Protein AF-A0A5C5TGX3-F1 (afdb_monomer_lite)

Radius of gyration: 12.93 Å; chains: 1; bounding box: 33×34×30 Å

pLDDT: mean 87.79, std 14.21, range [35.25, 98.31]

Structure (mmCIF, N/CA/C/O backbone):
data_AF-A0A5C5TGX3-F1
#
_entry.id   AF-A0A5C5TGX3-F1
#
loop_
_atom_site.group_PDB
_atom_site.id
_atom_site.type_symbol
_atom_site.label_atom_id
_atom_site.label_alt_id
_atom_site.label_comp_id
_atom_site.label_asym_id
_atom_site.label_entity_id
_atom_site.label_seq_id
_atom_site.pdbx_PDB_ins_code
_atom_site.Cartn_x
_atom_site.Cartn_y
_atom_site.Cartn_z
_atom_site.occupancy
_atom_site.B_iso_or_equiv
_atom_site.auth_seq_id
_atom_site.auth_comp_id
_atom_site.auth_asym_id
_atom_site.auth_atom_id
_atom_site.pdbx_PDB_model_num
ATOM 1 N N . MET A 1 1 ? -8.157 10.848 11.844 1.00 53.47 1 MET A N 1
ATOM 2 C CA . MET A 1 1 ?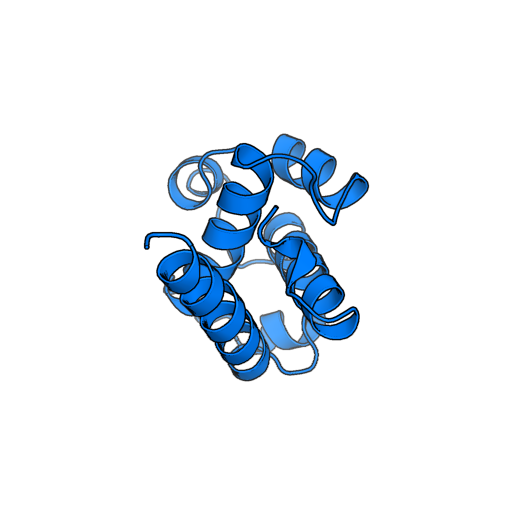 -7.299 9.892 11.116 1.00 53.47 1 MET A CA 1
ATOM 3 C C . MET A 1 1 ? -8.142 9.297 10.023 1.00 53.47 1 MET A C 1
ATOM 5 O O . MET A 1 1 ? -9.315 9.020 10.281 1.00 53.47 1 MET A O 1
ATOM 9 N N . ALA A 1 2 ? -7.635 9.283 8.798 1.00 57.03 2 ALA A N 1
ATOM 10 C CA . ALA A 1 2 ? -8.406 8.907 7.623 1.00 57.03 2 ALA A CA 1
ATOM 11 C C . ALA A 1 2 ? -8.643 7.388 7.559 1.00 57.03 2 ALA A C 1
ATOM 13 O O . ALA A 1 2 ? -9.686 6.967 7.066 1.00 57.03 2 ALA A O 1
ATOM 14 N N . THR A 1 3 ? -7.756 6.575 8.141 1.00 62.34 3 THR A N 1
ATOM 15 C CA . THR A 1 3 ? -7.929 5.109 8.248 1.00 62.34 3 THR A CA 1
ATOM 16 C C . THR A 1 3 ? -9.175 4.693 9.034 1.00 62.34 3 THR A C 1
ATOM 18 O O . THR A 1 3 ? -9.754 3.654 8.747 1.00 62.34 3 THR A O 1
ATOM 21 N N . ASN A 1 4 ? -9.676 5.545 9.937 1.00 68.81 4 ASN A N 1
ATOM 22 C CA . ASN A 1 4 ? -10.877 5.302 10.755 1.00 68.81 4 ASN A CA 1
ATOM 23 C C . ASN A 1 4 ? -12.194 5.206 9.956 1.00 68.81 4 ASN A C 1
ATOM 25 O O . ASN A 1 4 ? -13.266 5.072 10.541 1.00 68.81 4 ASN A O 1
ATOM 29 N N . THR A 1 5 ? -12.118 5.373 8.637 1.00 78.62 5 THR A N 1
ATOM 30 C CA . THR A 1 5 ? -13.251 5.323 7.703 1.00 78.62 5 THR A CA 1
ATOM 31 C C .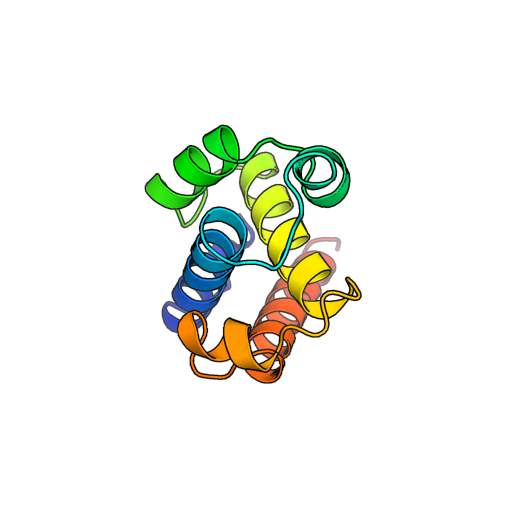 THR A 1 5 ? -13.186 4.127 6.759 1.00 78.62 5 THR A C 1
ATOM 33 O O . THR A 1 5 ? -14.146 3.862 6.042 1.00 78.62 5 THR A O 1
ATOM 36 N N . LEU A 1 6 ? -12.075 3.385 6.797 1.00 88.19 6 LEU A N 1
ATOM 37 C CA . LEU A 1 6 ? -11.912 2.128 6.089 1.00 88.19 6 LEU A CA 1
ATOM 38 C C . LEU A 1 6 ? -12.496 0.985 6.921 1.00 88.19 6 LEU A C 1
ATOM 40 O O . LEU A 1 6 ? -12.389 0.957 8.146 1.00 88.19 6 LEU A O 1
ATOM 44 N N . THR A 1 7 ? -13.097 0.021 6.236 1.00 93.56 7 THR A N 1
ATOM 45 C CA . THR A 1 7 ? -13.456 -1.276 6.823 1.00 93.56 7 THR A CA 1
ATOM 46 C C . THR A 1 7 ? -12.202 -2.093 7.147 1.00 93.56 7 THR A C 1
ATOM 48 O O . THR A 1 7 ? -11.129 -1.838 6.603 1.00 93.56 7 THR A O 1
ATOM 51 N N . GLU A 1 8 ? -12.333 -3.128 7.981 1.00 94.00 8 GLU A N 1
ATOM 52 C CA . GLU A 1 8 ? -11.228 -4.052 8.292 1.00 94.00 8 GLU A CA 1
ATOM 53 C C . GLU A 1 8 ? -10.622 -4.678 7.026 1.00 94.00 8 GLU A C 1
ATOM 55 O O . GLU A 1 8 ? -9.403 -4.731 6.882 1.00 94.00 8 GLU A O 1
ATOM 60 N N . HIS A 1 9 ? -11.469 -5.064 6.063 1.00 95.12 9 HIS A N 1
ATOM 61 C CA . HIS A 1 9 ? -11.020 -5.582 4.767 1.00 95.12 9 HIS A CA 1
ATOM 62 C C . HIS A 1 9 ? -10.185 -4.555 3.999 1.00 95.12 9 HIS A C 1
ATOM 64 O O . HIS A 1 9 ? -9.112 -4.861 3.492 1.00 95.12 9 HIS A O 1
ATOM 70 N N . GLN A 1 10 ? -10.648 -3.307 3.949 1.00 95.50 10 GLN A N 1
ATOM 71 C CA . GLN A 1 10 ? -9.926 -2.234 3.271 1.00 95.50 10 GLN A CA 1
ATOM 72 C C . GLN A 1 10 ? -8.591 -1.922 3.955 1.00 95.50 10 GLN A C 1
ATOM 74 O O . GLN A 1 10 ? -7.604 -1.695 3.263 1.00 95.50 10 GLN A O 1
ATOM 79 N N . ILE A 1 11 ? -8.532 -1.959 5.290 1.00 95.38 11 ILE A N 1
ATOM 80 C CA . ILE A 1 11 ? -7.278 -1.813 6.043 1.00 95.38 11 ILE A CA 1
ATOM 81 C C . ILE A 1 11 ? -6.284 -2.913 5.651 1.00 95.38 11 ILE A C 1
ATOM 83 O O . ILE A 1 11 ? -5.108 -2.606 5.439 1.00 95.38 11 ILE A O 1
ATOM 87 N N . GLU A 1 12 ? -6.747 -4.157 5.498 1.00 96.88 12 GLU A N 1
ATOM 88 C CA . GLU A 1 12 ? -5.903 -5.275 5.064 1.00 96.88 12 GLU A CA 1
ATOM 89 C C . GLU A 1 12 ? -5.449 -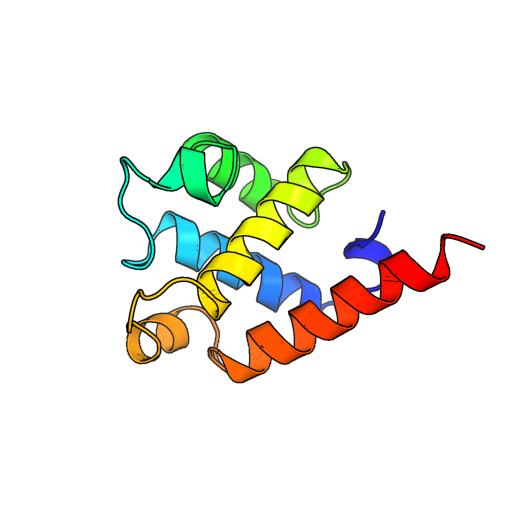5.126 3.605 1.00 96.88 12 GLU A C 1
ATOM 91 O O . GLU A 1 12 ? -4.293 -5.399 3.294 1.00 96.88 12 GLU A O 1
ATOM 96 N N . VAL A 1 13 ? -6.299 -4.613 2.707 1.00 97.19 13 VAL A N 1
ATOM 97 C CA . VAL A 1 13 ? -5.888 -4.288 1.329 1.00 97.19 13 VAL A CA 1
ATOM 98 C C . VAL A 1 13 ? -4.753 -3.262 1.329 1.00 97.19 13 VAL A C 1
ATOM 100 O O . VAL A 1 13 ? -3.759 -3.462 0.629 1.00 97.19 13 VAL A O 1
ATOM 103 N N . VAL A 1 14 ? -4.844 -2.201 2.143 1.00 96.69 14 VAL A N 1
ATOM 104 C CA . VAL A 1 14 ? -3.747 -1.227 2.272 1.00 96.69 14 VAL A CA 1
ATOM 105 C C . VAL A 1 14 ? -2.490 -1.907 2.810 1.00 96.69 14 VAL A C 1
ATOM 107 O O . VAL A 1 14 ? -1.419 -1.749 2.229 1.00 96.69 14 VAL A O 1
ATOM 110 N N . ARG A 1 15 ? -2.614 -2.717 3.867 1.00 97.75 15 ARG A N 1
ATOM 111 C CA . ARG A 1 15 ? -1.496 -3.466 4.454 1.00 97.75 15 ARG A CA 1
ATOM 112 C C . ARG A 1 15 ? -0.789 -4.341 3.415 1.00 97.75 15 ARG A C 1
ATOM 114 O O . ARG A 1 15 ? 0.434 -4.297 3.306 1.00 97.75 15 ARG A O 1
ATOM 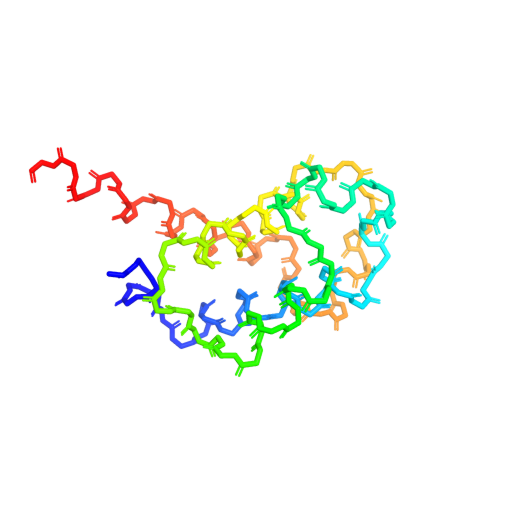121 N N . ASN A 1 16 ? -1.550 -5.068 2.604 1.00 98.31 16 ASN A N 1
ATOM 122 C CA . ASN A 1 16 ? -1.027 -5.903 1.526 1.00 98.31 16 ASN A CA 1
ATOM 123 C C . ASN A 1 16 ? -0.332 -5.084 0.431 1.00 98.31 16 ASN A C 1
ATOM 125 O O . ASN A 1 16 ? 0.675 -5.532 -0.113 1.00 98.31 16 ASN A O 1
ATOM 129 N N . CYS A 1 17 ? -0.800 -3.865 0.145 1.00 97.88 17 CYS A N 1
ATOM 130 C CA . CYS A 1 17 ? -0.086 -2.938 -0.737 1.00 97.88 17 CYS A CA 1
ATOM 131 C C . CYS A 1 17 ? 1.273 -2.521 -0.154 1.00 97.88 17 CYS A C 1
ATOM 133 O O . CYS A 1 17 ? 2.249 -2.442 -0.896 1.00 97.88 17 CYS A O 1
ATOM 135 N N . LEU A 1 18 ? 1.367 -2.289 1.163 1.00 98.12 18 LEU A N 1
ATOM 136 C CA . LEU A 1 18 ? 2.647 -1.984 1.818 1.00 98.12 18 LEU A CA 1
ATOM 137 C C . LEU A 1 18 ? 3.617 -3.166 1.704 1.00 98.12 18 LEU A C 1
ATOM 139 O O . LEU A 1 18 ? 4.771 -2.976 1.326 1.00 98.12 18 LEU A O 1
ATOM 143 N N . VAL A 1 19 ? 3.141 -4.390 1.960 1.00 98.31 19 VAL A N 1
ATOM 144 C CA . VAL A 1 19 ? 3.936 -5.618 1.776 1.00 98.31 19 VAL A CA 1
ATOM 145 C C . VAL A 1 19 ? 4.397 -5.746 0.324 1.00 98.31 19 VAL A C 1
ATOM 147 O O . VAL A 1 19 ? 5.581 -5.965 0.075 1.00 98.31 19 VAL A O 1
ATOM 150 N N . ALA A 1 20 ? 3.493 -5.539 -0.639 1.00 97.19 20 ALA A N 1
ATOM 151 C CA . ALA A 1 20 ? 3.816 -5.565 -2.062 1.00 97.19 20 ALA A CA 1
ATOM 152 C C . ALA A 1 20 ? 4.914 -4.555 -2.409 1.00 97.19 20 ALA A C 1
ATOM 154 O O . ALA A 1 20 ? 5.864 -4.901 -3.102 1.00 97.19 20 ALA A O 1
ATOM 155 N N . ALA A 1 21 ? 4.830 -3.327 -1.895 1.00 97.06 21 ALA A N 1
ATOM 156 C CA . ALA A 1 21 ? 5.851 -2.314 -2.120 1.00 97.06 21 ALA A CA 1
ATOM 157 C C . ALA A 1 21 ? 7.211 -2.725 -1.546 1.00 97.06 21 ALA A C 1
ATOM 159 O O . ALA A 1 21 ? 8.221 -2.481 -2.194 1.00 97.06 21 ALA A O 1
ATOM 160 N N . ILE A 1 22 ? 7.247 -3.351 -0.366 1.00 97.06 22 ILE A N 1
ATOM 161 C CA . ILE A 1 22 ? 8.481 -3.753 0.324 1.00 97.06 22 ILE A CA 1
ATOM 162 C C . ILE A 1 22 ? 9.148 -4.956 -0.349 1.00 97.06 22 ILE A C 1
ATOM 164 O O . ILE A 1 22 ? 10.366 -4.946 -0.527 1.00 97.06 22 ILE A O 1
ATOM 168 N N . GLU A 1 23 ? 8.368 -5.983 -0.680 1.00 96.06 23 GLU A N 1
ATOM 169 C CA . GLU A 1 23 ? 8.870 -7.306 -1.079 1.00 96.06 23 GLU A CA 1
ATOM 170 C C . GLU A 1 23 ? 8.743 -7.587 -2.578 1.00 96.06 23 GLU A C 1
ATOM 172 O O . GLU A 1 23 ? 9.379 -8.503 -3.098 1.00 96.06 23 GLU A O 1
ATOM 177 N N . GLY A 1 24 ? 7.882 -6.843 -3.266 1.00 94.25 24 GLY A N 1
ATOM 178 C CA . GLY A 1 24 ? 7.535 -7.080 -4.654 1.00 94.25 24 GLY A CA 1
ATOM 179 C C . GLY A 1 24 ? 8.411 -6.321 -5.654 1.00 94.25 24 GLY A C 1
ATOM 180 O O . GLY A 1 24 ? 9.114 -5.372 -5.307 1.00 94.25 24 GLY A O 1
ATOM 181 N N . PRO A 1 25 ? 8.330 -6.695 -6.941 1.00 93.81 25 PRO A N 1
ATOM 182 C CA . PRO A 1 25 ? 9.163 -6.142 -8.009 1.00 93.81 25 PRO A CA 1
ATOM 183 C C . PRO A 1 25 ? 8.625 -4.813 -8.577 1.00 93.81 25 PRO A C 1
ATOM 185 O O . PRO A 1 25 ? 8.878 -4.498 -9.735 1.00 93.81 25 PRO A O 1
ATOM 188 N N . PHE A 1 26 ? 7.806 -4.071 -7.823 1.00 94.00 26 PHE A N 1
ATOM 189 C CA . PHE A 1 26 ? 7.038 -2.934 -8.358 1.00 94.00 26 PHE A CA 1
ATOM 190 C C . PHE A 1 26 ? 7.833 -1.633 -8.424 1.00 94.00 26 PHE A C 1
ATOM 192 O O . PHE A 1 26 ? 7.541 -0.786 -9.263 1.00 94.00 26 PHE A O 1
ATOM 199 N N . PHE A 1 27 ? 8.816 -1.480 -7.538 1.00 93.31 27 PHE A N 1
ATOM 200 C CA . PHE A 1 27 ? 9.598 -0.259 -7.386 1.00 93.31 27 PHE A CA 1
ATOM 201 C C . PHE A 1 27 ? 11.075 -0.615 -7.331 1.00 93.31 27 PHE A C 1
ATOM 203 O O . PHE A 1 27 ? 11.453 -1.519 -6.582 1.00 93.31 27 PHE A O 1
ATOM 210 N N . GLU A 1 28 ? 11.907 0.092 -8.089 1.00 90.12 28 GLU A N 1
ATOM 211 C CA . GLU A 1 28 ? 13.358 -0.029 -7.983 1.00 90.12 28 GLU A CA 1
ATOM 212 C C . GLU A 1 28 ? 13.872 0.730 -6.752 1.00 90.12 28 GLU A C 1
ATOM 214 O O . GLU A 1 28 ? 13.304 1.742 -6.337 1.00 90.12 28 GLU A O 1
ATOM 219 N N . ASP A 1 29 ? 14.963 0.251 -6.148 1.00 87.50 29 ASP A N 1
ATOM 220 C CA . ASP A 1 29 ? 15.468 0.800 -4.880 1.00 87.50 29 ASP A CA 1
ATOM 221 C C . ASP A 1 29 ? 15.846 2.282 -4.970 1.00 87.50 29 ASP A C 1
ATOM 223 O O . ASP A 1 29 ? 15.613 3.039 -4.027 1.00 87.50 29 ASP A O 1
ATOM 227 N N . TRP A 1 30 ? 16.403 2.714 -6.103 1.00 91.06 30 TRP A N 1
ATOM 228 C CA . TRP A 1 30 ? 16.832 4.099 -6.284 1.00 91.06 30 TRP A CA 1
ATOM 229 C C . TRP A 1 30 ? 15.648 5.069 -6.442 1.00 91.06 30 TRP A C 1
ATOM 231 O O . TRP A 1 30 ? 15.745 6.209 -5.988 1.00 91.06 30 TRP A O 1
ATOM 241 N N . GLU A 1 31 ? 14.518 4.621 -7.001 1.00 90.69 31 GLU A N 1
ATOM 242 C CA . GLU A 1 31 ? 13.295 5.427 -7.159 1.00 90.69 31 GLU A CA 1
ATOM 243 C C . GLU A 1 31 ? 12.382 5.377 -5.942 1.00 90.69 31 GLU A C 1
ATOM 245 O O . GLU A 1 31 ? 11.552 6.268 -5.775 1.00 90.69 31 GLU A O 1
ATOM 250 N N . PHE A 1 32 ? 12.528 4.367 -5.084 1.00 94.06 32 PHE A N 1
ATOM 251 C CA . PHE A 1 32 ? 11.601 4.112 -3.985 1.00 94.06 32 PHE A CA 1
ATOM 252 C C . PHE A 1 32 ? 11.331 5.365 -3.140 1.00 94.06 32 PHE A C 1
ATOM 254 O O . PHE A 1 32 ? 10.185 5.777 -2.965 1.00 94.06 32 PHE A O 1
ATOM 261 N N . HIS A 1 33 ? 12.398 6.032 -2.695 1.00 94.06 33 HIS A N 1
ATOM 262 C CA . HIS A 1 33 ? 12.287 7.252 -1.898 1.00 94.06 33 HIS A CA 1
ATOM 263 C C . HIS A 1 33 ? 11.639 8.415 -2.666 1.00 94.06 33 HIS A C 1
ATOM 265 O O . HIS A 1 33 ? 10.943 9.228 -2.068 1.00 94.06 33 HIS A O 1
ATOM 271 N N . THR A 1 34 ? 11.847 8.500 -3.983 1.00 93.12 34 THR A N 1
ATOM 272 C CA . THR A 1 34 ? 11.272 9.552 -4.834 1.00 93.12 34 THR A CA 1
ATOM 273 C C . THR A 1 34 ? 9.775 9.333 -5.040 1.00 93.12 34 THR A C 1
ATOM 275 O O . THR A 1 34 ? 9.007 10.291 -5.002 1.00 93.12 34 THR A O 1
ATOM 278 N N . LEU A 1 35 ? 9.350 8.081 -5.227 1.00 92.94 35 LEU A N 1
ATOM 279 C CA . LEU A 1 35 ? 7.948 7.730 -5.464 1.00 92.94 35 LEU A CA 1
ATOM 280 C C . LEU A 1 35 ? 7.115 7.761 -4.180 1.00 92.94 35 LEU A C 1
ATOM 282 O O . LEU A 1 35 ? 5.968 8.209 -4.198 1.00 92.94 35 LEU A O 1
ATOM 286 N N . ILE A 1 36 ? 7.675 7.266 -3.074 1.00 94.25 36 ILE A N 1
ATOM 287 C CA . ILE A 1 36 ? 6.937 7.078 -1.820 1.00 94.25 36 ILE A CA 1
ATOM 288 C C . ILE A 1 36 ? 7.153 8.247 -0.846 1.00 94.25 36 ILE A C 1
ATOM 290 O O . ILE A 1 36 ? 6.247 8.584 -0.082 1.00 94.25 36 ILE A O 1
ATOM 294 N N . GLY A 1 37 ? 8.314 8.909 -0.903 1.00 93.56 37 GLY A N 1
ATOM 295 C CA . GLY A 1 37 ? 8.719 9.992 0.005 1.00 93.56 37 GLY A CA 1
ATOM 296 C C . GLY A 1 37 ? 9.479 9.524 1.253 1.00 93.56 37 GLY A C 1
ATOM 297 O O . GLY A 1 37 ? 9.860 10.357 2.074 1.00 93.56 37 GLY A O 1
ATOM 298 N N . ILE A 1 38 ? 9.686 8.213 1.391 1.00 95.69 38 ILE A N 1
ATOM 299 C CA . ILE A 1 38 ? 10.412 7.541 2.478 1.00 95.69 38 ILE A CA 1
ATOM 300 C C . ILE A 1 38 ? 11.156 6.327 1.924 1.00 95.69 38 ILE A C 1
ATOM 302 O O . ILE A 1 38 ? 10.848 5.864 0.822 1.00 95.69 38 ILE A O 1
ATOM 306 N N . ASP A 1 39 ? 12.109 5.788 2.674 1.00 95.88 39 ASP A N 1
ATOM 307 C CA . ASP A 1 39 ? 12.805 4.566 2.276 1.00 95.88 39 ASP A CA 1
ATOM 308 C C . ASP A 1 39 ? 12.035 3.272 2.635 1.00 95.88 39 ASP A C 1
ATOM 310 O O . ASP A 1 39 ? 10.976 3.277 3.272 1.00 95.88 39 ASP A O 1
ATOM 314 N N . ARG A 1 40 ? 12.553 2.121 2.180 1.00 95.75 40 ARG A N 1
ATOM 315 C CA . ARG A 1 40 ? 11.934 0.808 2.438 1.00 95.75 40 ARG A CA 1
ATOM 316 C C . ARG A 1 40 ? 11.964 0.403 3.909 1.00 95.75 40 ARG A C 1
ATOM 318 O O . ARG A 1 40 ? 11.116 -0.386 4.319 1.00 95.75 40 ARG A O 1
ATOM 325 N N . LEU A 1 41 ? 12.964 0.841 4.671 1.00 95.94 41 LEU A N 1
ATOM 326 C CA . LEU A 1 41 ? 13.070 0.516 6.090 1.00 95.94 41 LEU A CA 1
ATOM 327 C C . LEU A 1 41 ? 12.009 1.292 6.872 1.00 95.94 41 LEU A C 1
ATOM 329 O O . LEU A 1 41 ? 11.264 0.686 7.633 1.00 95.94 41 LEU A O 1
ATOM 333 N N . GLU A 1 42 ? 11.853 2.580 6.585 1.00 96.50 42 GLU A N 1
ATOM 334 C CA . GLU A 1 42 ? 10.774 3.402 7.129 1.00 96.50 42 GLU A CA 1
ATOM 335 C C . GLU A 1 42 ? 9.396 2.831 6.757 1.00 96.50 42 GLU A C 1
ATOM 337 O O . GLU A 1 42 ? 8.500 2.768 7.597 1.00 96.50 42 GLU A O 1
ATOM 342 N N . LEU A 1 43 ? 9.212 2.338 5.523 1.00 97.25 43 LEU A N 1
ATOM 343 C CA . LEU A 1 43 ? 7.945 1.705 5.141 1.00 97.25 43 LEU A CA 1
ATOM 344 C C . LEU A 1 43 ? 7.682 0.399 5.914 1.00 97.25 43 LEU A C 1
ATOM 346 O O . LEU A 1 43 ? 6.530 0.108 6.239 1.00 97.25 43 LEU A O 1
ATOM 350 N N . LYS A 1 44 ? 8.724 -0.378 6.247 1.00 97.25 44 LYS A N 1
ATOM 351 C CA . LYS A 1 44 ? 8.590 -1.555 7.125 1.00 97.25 44 LYS A CA 1
ATOM 352 C C . LYS A 1 44 ? 8.134 -1.156 8.527 1.00 97.25 44 LYS A C 1
ATOM 354 O O . LYS A 1 44 ? 7.225 -1.786 9.056 1.00 97.25 44 LYS A O 1
ATOM 359 N N . GLU A 1 45 ? 8.697 -0.092 9.092 1.00 96.69 45 GLU A N 1
ATOM 360 C CA . GLU A 1 45 ? 8.269 0.430 10.397 1.00 96.69 45 GLU A CA 1
ATOM 361 C C . GLU A 1 45 ? 6.802 0.884 10.374 1.00 96.69 45 GLU A C 1
ATOM 363 O O . GLU A 1 45 ? 6.063 0.653 11.330 1.00 96.69 45 GLU A O 1
ATOM 368 N N . ILE A 1 46 ? 6.347 1.487 9.269 1.00 96.62 46 ILE A N 1
ATOM 369 C CA . ILE A 1 46 ? 4.931 1.836 9.071 1.00 96.62 46 ILE A CA 1
ATOM 370 C C . ILE A 1 46 ? 4.056 0.582 9.014 1.00 96.62 46 ILE A C 1
ATOM 372 O O . ILE A 1 46 ? 3.004 0.547 9.653 1.00 96.62 46 ILE A O 1
ATOM 376 N N . LEU A 1 47 ? 4.478 -0.449 8.275 1.00 97.25 47 LEU A N 1
ATOM 377 C CA . LEU A 1 47 ? 3.746 -1.711 8.161 1.00 97.25 47 LEU A CA 1
ATOM 378 C C . LEU A 1 47 ? 3.545 -2.387 9.529 1.00 97.25 47 LEU A C 1
ATOM 380 O O . LEU A 1 47 ? 2.462 -2.909 9.792 1.00 97.25 47 LEU A O 1
ATOM 384 N N . GLU A 1 48 ? 4.549 -2.364 10.408 1.00 96.38 48 GLU A N 1
ATOM 385 C CA . GLU A 1 48 ? 4.476 -2.984 11.741 1.00 96.38 48 GLU A CA 1
ATOM 386 C C . GLU A 1 48 ? 3.431 -2.340 12.660 1.00 96.38 48 GLU A C 1
ATOM 388 O O . GLU A 1 48 ? 2.845 -3.020 13.505 1.00 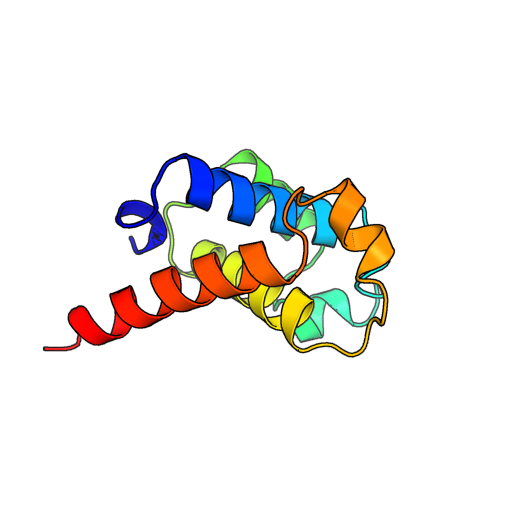96.38 48 GLU A O 1
ATOM 393 N N . LYS A 1 49 ? 3.168 -1.044 12.481 1.00 94.56 49 LYS A N 1
ATOM 394 C CA . LYS A 1 49 ? 2.177 -0.285 13.258 1.00 94.56 49 LYS A CA 1
ATOM 395 C C . LYS A 1 49 ? 0.896 0.021 12.482 1.00 94.56 49 LYS A C 1
ATOM 397 O O . LYS A 1 49 ? 0.087 0.819 12.947 1.00 94.56 49 LYS A O 1
ATOM 402 N N . TRP A 1 50 ? 0.705 -0.579 11.307 1.00 94.44 50 TRP A N 1
ATOM 403 C CA . TRP A 1 50 ? -0.483 -0.351 10.490 1.00 94.44 50 TRP A CA 1
ATOM 404 C C . TRP A 1 50 ? -1.736 -0.952 11.160 1.00 94.44 50 TRP A C 1
ATOM 406 O O . TRP A 1 50 ? -1.678 -2.099 11.609 1.00 94.44 50 TRP A O 1
ATOM 416 N N . PRO A 1 51 ? -2.887 -0.248 11.207 1.00 93.44 51 PRO A N 1
ATOM 417 C CA . PRO A 1 51 ? -3.181 1.064 10.619 1.00 93.44 51 PRO A CA 1
ATOM 418 C C . PRO A 1 51 ? -2.507 2.234 11.347 1.00 93.44 51 PRO A C 1
ATOM 420 O O . PRO A 1 51 ? -2.559 2.337 12.570 1.00 93.44 51 PRO A O 1
ATOM 423 N N . ALA A 1 52 ? -1.911 3.147 10.576 1.00 81.62 52 ALA A N 1
ATOM 424 C CA . ALA A 1 52 ? -1.124 4.238 11.136 1.00 81.62 52 ALA A CA 1
ATOM 425 C C . ALA A 1 52 ? -1.962 5.301 11.864 1.00 81.62 52 ALA A C 1
ATOM 427 O O . ALA A 1 52 ? -3.133 5.540 11.551 1.00 81.62 52 ALA A O 1
ATOM 428 N N . THR A 1 53 ? -1.309 5.968 12.821 1.00 77.31 53 THR A N 1
ATOM 429 C CA . THR A 1 53 ? -1.906 6.970 13.711 1.00 77.31 53 THR A CA 1
ATOM 430 C C . THR A 1 53 ? -1.422 8.402 13.461 1.00 77.31 53 THR A C 1
ATOM 432 O O . THR A 1 53 ? -1.651 9.292 14.281 1.00 77.31 53 THR A O 1
ATOM 435 N N . ASP A 1 54 ? -0.729 8.654 12.361 1.00 88.75 54 ASP A N 1
ATOM 436 C CA . ASP A 1 54 ? -0.306 9.997 11.986 1.00 88.75 54 ASP A CA 1
ATOM 437 C C . ASP A 1 54 ? -0.396 10.207 10.474 1.00 88.75 54 ASP A C 1
ATOM 439 O O . ASP A 1 54 ? -0.470 9.266 9.682 1.00 88.75 54 ASP A O 1
ATOM 443 N N . SER A 1 55 ? -0.440 11.477 10.074 1.00 88.06 55 SER A N 1
ATOM 444 C CA . SER A 1 55 ? -0.662 11.864 8.683 1.00 88.06 55 SER A CA 1
ATOM 445 C C . SER A 1 55 ? 0.521 11.558 7.772 1.00 88.06 55 SER A C 1
ATOM 447 O O . SER A 1 55 ? 0.315 11.384 6.572 1.00 88.06 55 SER A O 1
ATOM 449 N N . ARG A 1 56 ? 1.751 11.497 8.297 1.00 91.06 56 ARG A N 1
ATOM 450 C CA . ARG A 1 56 ? 2.932 11.180 7.486 1.00 91.06 56 ARG A CA 1
ATOM 451 C C . ARG A 1 56 ? 2.833 9.745 6.991 1.00 91.06 56 ARG A C 1
ATOM 453 O O . ARG A 1 56 ? 2.986 9.498 5.797 1.00 91.06 56 ARG A O 1
ATOM 460 N N . ASP A 1 57 ? 2.519 8.832 7.894 1.00 93.38 57 ASP A N 1
ATOM 461 C CA . ASP A 1 57 ? 2.421 7.414 7.581 1.00 93.38 57 ASP A CA 1
ATOM 462 C C . ASP A 1 57 ? 1.198 7.088 6.718 1.00 93.38 57 ASP A C 1
ATOM 464 O O . ASP A 1 57 ? 1.293 6.305 5.771 1.00 93.38 57 ASP A O 1
ATOM 468 N N . GLU A 1 58 ? 0.058 7.741 6.984 1.00 91.50 58 GLU A N 1
ATOM 469 C CA . GLU A 1 58 ? -1.118 7.661 6.108 1.00 91.50 58 GLU A CA 1
ATOM 470 C C . GLU A 1 58 ? -0.783 8.130 4.679 1.00 91.50 58 GLU A C 1
ATOM 472 O O . GLU A 1 58 ? -1.202 7.497 3.706 1.00 91.50 58 GLU A O 1
ATOM 477 N N . ASN A 1 59 ? -0.002 9.207 4.531 1.00 92.12 59 ASN A N 1
ATOM 478 C CA . ASN A 1 59 ? 0.417 9.714 3.224 1.00 92.12 59 ASN A CA 1
ATOM 479 C C . ASN A 1 59 ? 1.389 8.765 2.512 1.00 92.12 59 ASN A C 1
ATOM 481 O O . ASN A 1 59 ? 1.241 8.550 1.311 1.00 92.12 59 ASN A O 1
ATOM 485 N N . ALA A 1 60 ? 2.340 8.157 3.224 1.00 95.00 60 ALA A N 1
ATOM 486 C CA . ALA A 1 60 ? 3.236 7.161 2.638 1.00 95.00 60 ALA A CA 1
ATOM 487 C C . ALA A 1 60 ? 2.455 5.944 2.110 1.00 95.00 60 ALA A C 1
ATOM 489 O O . ALA A 1 60 ? 2.656 5.523 0.970 1.00 95.00 60 ALA A O 1
ATOM 490 N N . ALA A 1 61 ? 1.496 5.431 2.888 1.00 95.56 61 ALA A N 1
ATOM 491 C CA . ALA A 1 61 ? 0.625 4.335 2.463 1.00 95.56 61 ALA A CA 1
ATOM 492 C C . ALA A 1 61 ? -0.231 4.706 1.239 1.00 95.56 61 ALA A C 1
ATOM 494 O O . ALA A 1 61 ? -0.381 3.913 0.306 1.00 95.56 61 ALA A O 1
ATOM 495 N N . ARG A 1 62 ? -0.739 5.941 1.197 1.00 93.44 62 ARG A N 1
ATOM 496 C CA . ARG A 1 62 ? -1.456 6.476 0.036 1.00 93.44 62 ARG A CA 1
ATOM 497 C C . ARG A 1 62 ? -0.555 6.570 -1.198 1.00 93.44 62 ARG A C 1
ATOM 499 O O . ARG A 1 62 ? -0.980 6.162 -2.275 1.00 93.44 62 ARG A O 1
ATOM 506 N N . ASN A 1 63 ? 0.679 7.049 -1.056 1.00 94.69 63 ASN A N 1
ATOM 507 C CA . ASN A 1 63 ? 1.640 7.112 -2.160 1.00 94.69 63 ASN A CA 1
ATOM 508 C C . ASN A 1 63 ? 1.961 5.716 -2.701 1.00 94.69 63 ASN A C 1
ATOM 510 O O . ASN A 1 63 ? 2.026 5.540 -3.915 1.00 94.69 63 ASN A O 1
ATOM 514 N N . VAL A 1 64 ? 2.101 4.712 -1.828 1.00 96.44 64 VAL A N 1
ATOM 515 C CA . VAL A 1 64 ? 2.265 3.312 -2.246 1.00 96.44 64 VAL A CA 1
ATOM 516 C C . VAL A 1 64 ? 1.098 2.868 -3.124 1.00 96.44 64 VAL A C 1
ATOM 518 O O . VAL A 1 64 ? 1.322 2.422 -4.247 1.00 96.44 64 VAL A O 1
ATOM 521 N N . MET A 1 65 ? -0.141 3.024 -2.651 1.00 95.44 65 MET A N 1
ATOM 522 C CA . MET A 1 65 ? -1.320 2.624 -3.426 1.00 95.44 65 MET A CA 1
ATOM 523 C C . MET A 1 65 ? -1.413 3.373 -4.757 1.00 95.44 65 MET A C 1
ATOM 525 O O . MET A 1 65 ? -1.617 2.756 -5.797 1.00 95.44 65 MET A O 1
ATOM 529 N N . GLY A 1 66 ? -1.214 4.693 -4.737 1.00 93.69 66 GLY A N 1
ATOM 530 C CA . GLY A 1 66 ? -1.252 5.522 -5.939 1.00 93.69 66 GLY A CA 1
ATOM 531 C C . GLY A 1 66 ? -0.212 5.091 -6.973 1.00 93.69 66 GLY A C 1
ATOM 532 O O . GLY A 1 66 ? -0.535 4.979 -8.153 1.00 93.69 66 GLY A O 1
ATOM 533 N N . ASN A 1 67 ? 1.012 4.771 -6.546 1.00 94.88 67 ASN A N 1
ATOM 534 C CA . ASN A 1 67 ? 2.058 4.303 -7.453 1.00 94.88 67 ASN A CA 1
ATOM 535 C C . ASN A 1 67 ? 1.829 2.857 -7.934 1.00 94.88 67 ASN A C 1
ATOM 537 O O . ASN A 1 67 ? 2.113 2.576 -9.091 1.00 94.88 67 ASN A O 1
ATOM 541 N N . LEU A 1 68 ? 1.237 1.963 -7.133 1.00 93.88 68 LEU A N 1
ATOM 542 C CA . LEU A 1 68 ? 0.806 0.630 -7.603 1.00 93.88 68 LEU A CA 1
ATOM 543 C C . LEU A 1 68 ? -0.347 0.686 -8.628 1.00 93.88 68 LEU A C 1
ATOM 545 O O . LEU A 1 68 ? -0.619 -0.296 -9.313 1.00 93.88 68 LEU A O 1
ATOM 549 N N . LEU A 1 69 ? -1.057 1.813 -8.729 1.00 91.31 69 LEU A N 1
ATOM 550 C CA . LEU A 1 69 ? -2.083 2.038 -9.751 1.00 91.31 69 LEU A CA 1
ATOM 551 C C . LEU A 1 69 ? -1.541 2.840 -10.945 1.00 91.31 69 LEU A C 1
ATOM 553 O O . LEU A 1 69 ? -1.930 2.597 -12.086 1.00 91.31 69 LEU A O 1
ATOM 557 N N . GLY A 1 70 ? -0.680 3.825 -10.718 1.00 79.88 70 GLY A N 1
ATOM 558 C CA . GLY A 1 70 ? -0.276 4.791 -11.742 1.00 79.88 70 GLY A CA 1
ATOM 559 C C . GLY A 1 70 ? 1.100 4.556 -12.362 1.00 79.88 70 GLY A C 1
ATOM 560 O O . GLY A 1 70 ? 1.337 5.007 -13.482 1.00 79.88 70 GLY A O 1
ATOM 561 N N . TYR A 1 71 ? 2.012 3.877 -11.661 1.00 71.81 71 TYR A N 1
ATOM 562 C CA . TYR A 1 71 ? 3.386 3.708 -12.126 1.00 71.81 71 TYR A CA 1
ATOM 563 C C . TYR A 1 71 ? 3.454 2.602 -13.192 1.00 71.81 71 TYR A C 1
ATOM 565 O O . TYR A 1 71 ? 2.823 1.555 -13.027 1.00 71.81 71 TYR A O 1
ATOM 573 N N . PRO A 1 72 ? 4.206 2.783 -14.291 1.00 63.19 72 PRO A N 1
ATOM 574 C CA . PRO A 1 72 ? 4.302 1.796 -15.362 1.00 63.19 72 PRO A CA 1
ATOM 575 C C . PRO A 1 72 ? 5.187 0.605 -14.953 1.00 63.19 72 PRO A C 1
ATOM 577 O O . PRO A 1 72 ? 6.226 0.352 -15.553 1.00 63.19 72 PRO A O 1
ATOM 580 N N . HIS A 1 73 ? 4.764 -0.160 -13.942 1.00 74.44 73 HIS A N 1
ATOM 581 C CA . HIS A 1 73 ? 5.443 -1.391 -13.532 1.00 74.44 73 HIS A CA 1
ATOM 582 C C . HIS A 1 73 ? 5.088 -2.572 -14.451 1.00 74.44 73 HIS A C 1
ATOM 584 O O . HIS A 1 73 ? 5.895 -3.480 -14.638 1.00 74.44 73 HIS A O 1
ATOM 590 N N . GLY A 1 74 ? 3.875 -2.610 -15.024 1.00 79.81 74 GLY A N 1
ATOM 591 C CA . GLY A 1 74 ? 3.417 -3.724 -15.878 1.00 79.81 74 GLY A CA 1
ATOM 592 C C . GLY A 1 74 ? 3.313 -5.077 -15.151 1.00 79.81 74 GLY A C 1
ATOM 593 O O . GLY A 1 74 ? 3.175 -6.122 -15.779 1.00 79.81 74 GLY A O 1
ATOM 594 N N . GLN A 1 75 ? 3.393 -5.052 -13.818 1.00 88.25 75 GLN A N 1
ATOM 595 C CA . GLN A 1 75 ? 3.449 -6.219 -12.930 1.00 88.25 75 GLN A CA 1
ATOM 596 C C . GLN A 1 75 ? 2.090 -6.624 -12.317 1.00 88.25 75 GLN A C 1
ATOM 598 O O . GLN A 1 75 ? 2.065 -7.200 -11.231 1.00 88.25 75 GLN A O 1
ATOM 603 N N . ASP A 1 76 ? 0.952 -6.369 -12.971 1.00 88.56 76 ASP A N 1
ATOM 604 C CA . ASP A 1 76 ? -0.381 -6.695 -12.414 1.00 88.56 76 ASP A CA 1
ATOM 605 C C . ASP A 1 76 ? -0.517 -8.181 -12.028 1.00 88.56 76 ASP A C 1
ATOM 607 O O . ASP A 1 76 ? -1.110 -8.524 -11.006 1.00 88.56 76 ASP A O 1
ATOM 611 N N . GLY A 1 77 ? 0.112 -9.081 -12.794 1.00 90.19 77 GLY A N 1
ATOM 612 C CA . GLY A 1 77 ? 0.163 -10.507 -12.461 1.00 90.19 77 GLY A CA 1
ATOM 613 C C . GLY A 1 77 ? 0.967 -10.822 -11.192 1.00 90.19 77 GLY A C 1
ATOM 614 O O . GLY A 1 77 ? 0.631 -11.760 -10.470 1.00 90.19 77 GLY A O 1
ATOM 615 N N . ALA A 1 78 ? 2.012 -10.046 -10.885 1.00 93.19 78 ALA A N 1
ATOM 616 C CA . ALA A 1 78 ? 2.739 -10.172 -9.623 1.00 93.19 78 ALA A CA 1
ATOM 617 C C . ALA A 1 78 ? 1.931 -9.588 -8.456 1.00 93.19 78 ALA A C 1
ATOM 619 O O . ALA A 1 78 ? 1.999 -10.116 -7.349 1.00 93.19 78 ALA A O 1
ATOM 620 N N . LEU A 1 79 ? 1.131 -8.547 -8.708 1.00 92.62 79 LEU A N 1
ATOM 621 C CA . LEU A 1 79 ? 0.296 -7.882 -7.703 1.00 92.62 79 LEU A CA 1
ATOM 622 C C . LEU A 1 79 ? -0.744 -8.824 -7.095 1.00 92.62 79 LEU A C 1
ATOM 624 O O . LEU A 1 79 ? -0.966 -8.783 -5.888 1.00 92.62 79 LEU A O 1
ATOM 628 N N . LEU A 1 80 ? -1.276 -9.753 -7.896 1.00 94.81 80 LEU A N 1
ATOM 629 C CA . LEU A 1 80 ? -2.191 -10.809 -7.440 1.00 94.81 80 LEU A CA 1
ATOM 630 C C . LEU A 1 80 ? -1.601 -11.738 -6.367 1.00 94.81 80 LEU A C 1
ATOM 632 O O . LEU A 1 80 ? -2.349 -12.425 -5.677 1.00 94.81 80 LEU A O 1
ATOM 636 N N . ARG A 1 81 ? -0.271 -11.780 -6.206 1.00 95.88 81 ARG A N 1
ATOM 637 C CA . ARG A 1 81 ? 0.378 -12.557 -5.133 1.00 95.88 81 ARG A CA 1
ATOM 638 C C . ARG A 1 81 ? 0.263 -11.889 -3.767 1.00 95.88 81 ARG A C 1
ATOM 640 O O . ARG A 1 81 ? 0.420 -12.568 -2.760 1.00 95.88 81 ARG A O 1
ATOM 647 N N . TYR A 1 82 ? 0.022 -10.581 -3.753 1.00 97.06 82 TYR A N 1
ATOM 648 C CA . TYR A 1 82 ? -0.036 -9.768 -2.544 1.00 97.06 82 TYR A CA 1
ATOM 649 C C . TYR A 1 82 ? -1.464 -9.308 -2.252 1.00 97.06 82 TYR A C 1
ATOM 651 O O . TYR A 1 82 ? -1.913 -9.383 -1.116 1.00 97.06 82 TYR A O 1
ATOM 659 N N . VAL A 1 83 ? -2.199 -8.876 -3.279 1.00 95.62 83 VAL A N 1
ATOM 660 C CA . VAL A 1 83 ? -3.584 -8.406 -3.163 1.00 95.62 83 VAL A CA 1
ATOM 661 C C . VAL A 1 83 ? -4.472 -9.303 -4.014 1.00 95.62 83 VAL A C 1
ATOM 663 O O . VAL A 1 83 ? -4.333 -9.338 -5.234 1.00 95.62 83 VAL A O 1
ATOM 666 N N . SER A 1 84 ? -5.388 -10.036 -3.378 1.00 92.25 84 SER A N 1
ATOM 667 C CA . SER A 1 84 ? -6.173 -11.086 -4.047 1.00 92.25 84 SER A CA 1
ATOM 668 C C . SER A 1 84 ? -7.052 -10.554 -5.184 1.00 92.25 84 SER A C 1
ATOM 670 O O . SER A 1 84 ? -7.174 -11.211 -6.215 1.00 92.25 84 SER A O 1
ATOM 672 N N . GLY A 1 85 ? -7.633 -9.360 -5.040 1.00 91.50 85 GLY A N 1
ATOM 673 C CA . GLY A 1 85 ? -8.386 -8.688 -6.101 1.00 91.50 85 GLY A CA 1
ATOM 674 C C . GLY A 1 85 ? -7.526 -7.852 -7.056 1.00 91.50 85 GLY A C 1
ATOM 675 O O . GLY A 1 85 ? -8.063 -7.208 -7.961 1.00 91.50 85 GLY A O 1
ATOM 676 N N . GLY A 1 86 ? -6.201 -7.863 -6.878 1.00 93.31 86 GLY A N 1
ATOM 677 C CA . GLY A 1 86 ? -5.238 -7.163 -7.720 1.00 93.31 86 GLY A CA 1
ATOM 678 C C . GLY A 1 86 ? -5.524 -5.667 -7.839 1.00 93.31 86 GLY A C 1
ATOM 679 O O . GLY A 1 86 ? -6.019 -5.027 -6.913 1.00 93.31 86 GLY A O 1
ATOM 680 N N . ARG A 1 87 ? -5.222 -5.110 -9.014 1.00 93.75 87 ARG A N 1
ATOM 681 C CA . ARG A 1 87 ? -5.367 -3.680 -9.318 1.00 93.75 87 ARG A CA 1
ATOM 682 C C . ARG A 1 87 ? -6.772 -3.138 -9.022 1.00 93.75 87 ARG A C 1
ATOM 684 O O . ARG A 1 87 ? -6.892 -2.087 -8.404 1.00 93.75 87 ARG A O 1
ATOM 691 N N . THR A 1 88 ? -7.817 -3.859 -9.427 1.00 93.19 88 THR A N 1
ATOM 692 C CA . THR A 1 88 ? -9.220 -3.428 -9.285 1.00 93.19 88 THR A CA 1
ATOM 693 C C . THR A 1 88 ? -9.623 -3.232 -7.824 1.00 93.19 88 THR A C 1
ATOM 695 O O . THR A 1 88 ? -10.325 -2.283 -7.483 1.00 93.19 88 THR A O 1
ATOM 698 N N . GLU A 1 89 ? -9.177 -4.129 -6.942 1.00 95.38 89 GLU A N 1
ATOM 699 C CA . GLU A 1 89 ? -9.458 -4.016 -5.510 1.00 95.38 89 GLU A CA 1
ATOM 700 C C . GLU A 1 89 ? -8.717 -2.826 -4.897 1.00 95.38 89 GLU A C 1
ATOM 702 O O . GLU A 1 89 ? -9.318 -2.047 -4.159 1.00 95.38 89 GLU A O 1
ATOM 707 N N . ILE A 1 90 ? -7.449 -2.624 -5.266 1.00 95.12 90 ILE A N 1
ATOM 708 C CA . ILE A 1 90 ? -6.658 -1.472 -4.811 1.00 95.12 90 ILE A CA 1
ATOM 709 C C . ILE A 1 90 ? -7.316 -0.160 -5.250 1.00 95.12 90 ILE A C 1
ATOM 711 O O . ILE A 1 90 ? -7.438 0.749 -4.434 1.00 95.12 90 ILE A O 1
ATOM 715 N N . GLU A 1 91 ? -7.778 -0.071 -6.499 1.00 94.38 91 GLU A N 1
ATOM 716 C CA . GLU A 1 91 ? -8.475 1.100 -7.046 1.00 94.38 91 GLU A CA 1
ATOM 717 C C . GLU A 1 91 ? -9.746 1.421 -6.250 1.00 94.38 91 GLU A C 1
ATOM 719 O O . GLU A 1 91 ? -9.892 2.536 -5.753 1.00 94.38 91 GLU A O 1
ATOM 724 N N . SER A 1 92 ? -10.597 0.421 -6.000 1.00 94.00 92 SER A N 1
ATOM 725 C CA . SER A 1 92 ? -11.825 0.598 -5.212 1.00 94.00 92 SER A CA 1
ATOM 726 C C . SER A 1 92 ? -11.557 1.104 -3.785 1.00 94.00 92 SER A C 1
ATOM 728 O O . SER A 1 92 ? -12.259 1.991 -3.277 1.00 94.00 92 SER A O 1
ATOM 730 N N . VAL A 1 93 ? -10.523 0.573 -3.123 1.00 94.44 93 VAL A N 1
ATOM 731 C CA . VAL A 1 93 ? -10.126 1.039 -1.785 1.00 94.44 93 VAL A CA 1
ATOM 732 C C . VAL A 1 93 ? -9.543 2.451 -1.847 1.00 94.44 93 VAL A C 1
ATOM 734 O O . VAL A 1 93 ? -9.884 3.290 -1.010 1.00 94.44 93 VAL A O 1
ATOM 737 N N . PHE A 1 94 ? -8.704 2.740 -2.842 1.00 92.31 94 PHE A N 1
ATOM 738 C CA . PHE A 1 94 ? -8.057 4.039 -3.004 1.00 92.31 94 PHE A CA 1
ATOM 739 C C . PHE A 1 94 ? -9.064 5.167 -3.265 1.00 92.31 94 PHE A C 1
ATOM 741 O O . PHE A 1 94 ? -8.957 6.242 -2.667 1.00 92.31 94 PHE A O 1
ATOM 748 N N . GLU A 1 95 ? -10.078 4.918 -4.093 1.00 90.50 95 GLU A N 1
ATOM 749 C CA . GLU A 1 95 ? -11.184 5.849 -4.338 1.00 90.50 95 GLU A CA 1
A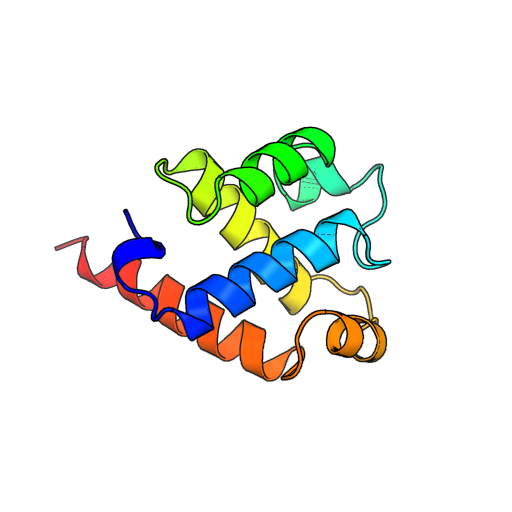TOM 750 C C . GLU A 1 95 ? -11.964 6.134 -3.050 1.00 90.50 95 GLU A C 1
ATOM 752 O O . GLU A 1 95 ? -12.121 7.295 -2.658 1.00 90.50 95 GLU A O 1
ATOM 757 N N . THR A 1 96 ? -12.371 5.083 -2.327 1.00 87.50 96 THR A N 1
ATOM 758 C CA . THR A 1 96 ? -13.086 5.212 -1.044 1.00 87.50 96 THR A CA 1
ATOM 759 C C . THR A 1 96 ? -12.292 6.059 -0.047 1.00 87.50 96 THR A C 1
ATOM 761 O O . THR A 1 96 ? -12.818 6.977 0.594 1.00 87.50 96 THR A O 1
ATOM 764 N N . TRP A 1 97 ? -10.991 5.793 0.058 1.00 85.94 97 TRP A N 1
ATOM 765 C CA . TRP A 1 97 ? -10.123 6.517 0.974 1.00 85.94 97 TRP A CA 1
ATOM 766 C C . TRP A 1 97 ? -9.906 7.981 0.553 1.00 85.94 97 TRP A C 1
ATOM 768 O O . TRP A 1 97 ? -9.658 8.839 1.402 1.00 85.94 97 TRP A O 1
ATOM 778 N N . SER A 1 98 ? -9.987 8.299 -0.741 1.00 77.38 98 SER A N 1
ATOM 779 C CA . SER A 1 98 ? -9.813 9.660 -1.275 1.00 77.38 98 SER A CA 1
ATOM 780 C C . SER A 1 98 ? -11.053 10.531 -1.068 1.00 77.38 98 SER A C 1
ATOM 782 O O . SER A 1 98 ? -10.936 11.646 -0.561 1.00 77.38 98 SER A O 1
ATOM 784 N N . HIS A 1 99 ? -12.250 9.996 -1.321 1.00 66.31 99 HIS A N 1
ATOM 785 C CA . HIS A 1 99 ? -13.516 10.714 -1.107 1.00 66.31 99 HIS A CA 1
ATOM 786 C C . HIS A 1 99 ? -13.782 11.088 0.361 1.00 66.31 99 HIS A C 1
ATOM 788 O O . HIS A 1 99 ? -14.527 12.024 0.667 1.00 66.31 99 HIS A O 1
ATOM 794 N N . THR A 1 100 ? -13.126 10.400 1.292 1.00 58.31 100 THR A N 1
ATOM 795 C CA . THR A 1 100 ? -13.271 10.670 2.723 1.00 58.31 100 THR A CA 1
ATOM 796 C C . THR A 1 100 ? -12.487 11.913 3.188 1.00 58.31 100 THR A C 1
ATOM 798 O O . THR A 1 100 ? -12.782 12.465 4.251 1.00 58.31 100 THR A O 1
ATOM 801 N N . GLN A 1 101 ? -11.515 12.404 2.407 1.00 52.12 101 GLN A N 1
ATOM 802 C CA . GLN A 1 101 ? -10.802 13.651 2.723 1.00 52.12 101 GLN A CA 1
ATOM 803 C C . GLN A 1 101 ? -11.567 14.905 2.272 1.00 52.12 101 GLN A C 1
ATOM 805 O O . GLN A 1 101 ? -11.622 15.869 3.037 1.00 52.12 101 GLN A O 1
ATOM 810 N N . ASP A 1 102 ? -12.247 14.865 1.120 1.00 48.50 102 ASP A N 1
ATOM 811 C CA . ASP A 1 102 ? -13.077 15.984 0.632 1.00 48.50 102 ASP A CA 1
ATOM 812 C C . ASP A 1 102 ? -14.250 16.305 1.574 1.00 48.50 102 ASP A C 1
ATOM 814 O O . ASP A 1 102 ? -14.636 17.459 1.745 1.00 48.50 102 ASP A O 1
ATOM 818 N N . SER A 1 103 ? -14.773 15.296 2.273 1.00 45.22 103 SER A N 1
ATOM 819 C CA . SER A 1 103 ? -15.902 15.448 3.204 1.00 45.22 103 SER A CA 1
ATOM 820 C C . SER A 1 103 ? -15.539 16.140 4.531 1.00 45.22 103 SER A C 1
ATOM 822 O O . SER A 1 103 ? -16.421 16.383 5.352 1.00 45.22 103 SER A O 1
ATOM 824 N N . ARG A 1 104 ? -14.250 16.421 4.785 1.00 44.56 104 ARG A N 1
ATOM 825 C CA . ARG A 1 104 ? -13.748 17.070 6.018 1.00 44.56 104 ARG A CA 1
ATOM 826 C C . ARG A 1 104 ? -13.194 18.479 5.768 1.00 44.56 104 ARG A C 1
ATOM 828 O O . ARG A 1 104 ? -12.661 19.082 6.695 1.00 44.56 104 ARG A O 1
ATOM 835 N N . ALA A 1 105 ? -13.310 18.982 4.536 1.00 40.50 105 ALA A N 1
ATOM 836 C CA . ALA A 1 105 ? -12.905 20.329 4.133 1.00 40.50 105 ALA A CA 1
ATOM 837 C C . ALA A 1 105 ? -14.055 21.365 4.183 1.00 40.50 105 ALA A C 1
ATOM 839 O O . ALA A 1 105 ? -13.898 22.469 3.662 1.00 40.50 105 ALA A O 1
ATOM 840 N N . LEU A 1 106 ? -15.190 21.026 4.813 1.00 35.25 106 LEU A N 1
ATOM 841 C CA . LEU A 1 106 ? -16.345 21.906 5.041 1.00 35.25 106 LEU A CA 1
ATOM 842 C C . LEU A 1 106 ? -16.680 22.013 6.531 1.00 35.25 106 LEU A C 1
ATOM 844 O O . LEU A 1 106 ? -16.692 20.957 7.205 1.00 35.25 106 LEU A O 1
#

Foldseek 3Di:
DLCVQDDPVLQLQLLLLLVCLLPHPQDDQVCSCVQQVDHSVVSVVLSVPPVDDDDSSVSSSLSSLVCLQPPPSVVQVRQCVRHVVTNVSSVVSSVSSVVSVVVPPD

Sequence (106 aa):
MATNTLTEHQIEVVRNCLVAAIEGPFFEDWEFHTLIGIDRLELKEILEKWPATDSRDENAARNVMGNLLGYPHGQDGALLRYVSGGRTEIESVFETWSHTQDSRAL

Secondary structure (DSSP, 8-state):
-GGGGS-HHHHHHHHHHHHHHHHSTTS-HHHHHHHHSS-HHHHHHHHHTPSPSSHHHHHHHHHHHHHHHHS----HHHHTTT-TTHHHHHHHHHHHHHHHHHTT--